Protein AF-A0A538BTF1-F1 (afdb_monomer_lite)

Foldseek 3Di:
DVVVVVVVVVVVVVVVPDPDDDPDDDDPDDDDPDDEQQCPAPQRQNAWAAWDAQPVVQKIKTFHLCQVVPVVRDPQFGIWIAHPRHHTDDTDHPVVPDSGDRYDDADNVVRDD

Sequence (113 aa):
MKKFLRCALFLSVVCSLLPGAQPAAAATKASVVRVTLTSSWPTHSPDPMGLTYDAKARKLLVSDSEVDEIPSLWKGKNLFVAKRGGRLLSTRTFKKFTREPEDLAWDGKHQVL

Radius of gyration: 22.68 Å; chains: 1; bounding box: 68×37×39 Å

pLDDT: mean 88.67, std 13.88, range [52.09, 98.62]

Secondary structure (DSSP, 8-state):
-HHHHHHHHHHHHHHHTS---PPPPPPS---------GGGSSS--SSEEEEEEETTTTEEEEEESSTTS-TTT-SS--EEEEETTS-EEEEE--TTT-S-------BTTTTB-

Structure (mmCIF, N/CA/C/O backbone):
data_AF-A0A538BTF1-F1
#
_entry.id   AF-A0A538BTF1-F1
#
loop_
_atom_site.group_PDB
_atom_site.id
_atom_site.type_symbol
_atom_site.label_atom_id
_atom_site.label_alt_id
_atom_site.label_comp_id
_atom_site.label_asym_id
_atom_site.label_entity_id
_atom_site.label_seq_id
_atom_site.pdbx_PDB_ins_code
_atom_site.Cartn_x
_atom_site.Cartn_y
_atom_site.Cartn_z
_atom_site.occup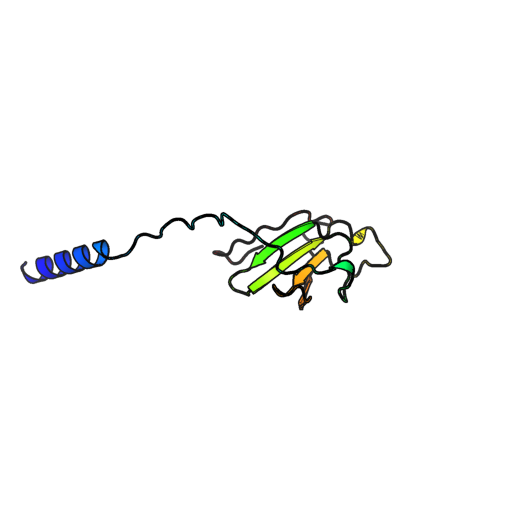ancy
_atom_site.B_iso_or_equiv
_atom_site.auth_seq_id
_atom_site.auth_comp_id
_atom_site.auth_asym_id
_atom_site.auth_atom_id
_atom_site.pdbx_PDB_model_num
ATOM 1 N N . MET A 1 1 ? -51.351 25.898 18.461 1.00 59.38 1 MET A N 1
ATOM 2 C CA . MET A 1 1 ? -50.320 26.144 19.502 1.00 59.38 1 MET A CA 1
ATOM 3 C C . MET A 1 1 ? -49.905 24.878 20.267 1.00 59.38 1 MET A C 1
ATOM 5 O O . MET A 1 1 ? -48.734 24.536 20.222 1.00 59.38 1 MET A O 1
ATOM 9 N N . LYS A 1 2 ? -50.821 24.109 20.886 1.00 54.16 2 LYS A N 1
ATOM 10 C CA . LYS A 1 2 ? -50.474 22.905 21.688 1.00 54.16 2 LYS A CA 1
ATOM 11 C C . LYS A 1 2 ? -49.732 21.778 20.931 1.00 54.16 2 LYS A C 1
ATOM 13 O O . LYS A 1 2 ? -48.896 21.107 21.524 1.00 54.16 2 LYS A O 1
ATOM 18 N N . LYS A 1 3 ? -50.002 21.571 19.633 1.00 52.09 3 LYS A N 1
ATOM 19 C CA . LYS A 1 3 ? -49.315 20.555 18.799 1.00 52.09 3 LYS A CA 1
ATOM 20 C C . LYS A 1 3 ? -47.876 20.954 18.427 1.00 52.09 3 LYS A C 1
ATOM 22 O O . LYS A 1 3 ? -46.992 20.108 18.452 1.00 52.09 3 LYS A O 1
ATOM 27 N N . PHE A 1 4 ? -47.639 22.242 18.170 1.00 56.81 4 PHE A N 1
ATOM 28 C CA . PHE A 1 4 ? -46.302 22.789 17.903 1.00 56.81 4 PHE A CA 1
ATOM 29 C C . PHE A 1 4 ? -45.403 22.722 19.141 1.00 56.81 4 PHE A C 1
ATOM 31 O O . PHE A 1 4 ? -44.254 22.311 19.037 1.00 56.81 4 PHE A O 1
ATOM 38 N N . LEU A 1 5 ? -45.954 23.027 20.320 1.00 59.56 5 LEU A N 1
ATOM 39 C CA . LEU A 1 5 ? -45.218 22.953 21.582 1.00 59.56 5 LEU A CA 1
ATOM 40 C C . LEU A 1 5 ? -44.805 21.512 21.934 1.00 59.56 5 LEU A C 1
ATOM 42 O O . LEU A 1 5 ? -43.699 21.290 22.411 1.00 59.56 5 LEU A O 1
ATOM 46 N N . ARG A 1 6 ? -45.661 20.522 21.637 1.00 60.19 6 ARG A N 1
ATOM 47 C CA . ARG A 1 6 ? -45.346 19.094 21.818 1.00 60.19 6 ARG A CA 1
ATOM 48 C C . ARG A 1 6 ? -44.264 18.599 20.859 1.00 60.19 6 ARG A C 1
ATOM 50 O O . ARG A 1 6 ? -43.401 17.849 21.292 1.00 60.19 6 ARG A O 1
ATOM 57 N N . CYS A 1 7 ? -44.290 19.030 19.598 1.00 59.06 7 CYS A N 1
ATOM 58 C CA . CYS A 1 7 ? -43.267 18.667 18.612 1.00 59.06 7 CYS A CA 1
ATOM 59 C C . CYS A 1 7 ? -41.903 19.281 18.960 1.00 59.06 7 CYS A C 1
ATOM 61 O O . CYS A 1 7 ? -40.886 18.597 18.904 1.00 59.06 7 CYS A O 1
ATOM 63 N N . ALA A 1 8 ? -41.893 20.547 19.388 1.00 62.97 8 ALA A N 1
ATOM 64 C CA . ALA A 1 8 ? -40.680 21.239 19.817 1.00 62.97 8 ALA A CA 1
ATOM 65 C C . ALA A 1 8 ? -40.051 20.594 21.066 1.00 62.97 8 ALA A C 1
ATOM 67 O O . ALA A 1 8 ? -38.842 20.378 21.083 1.00 62.97 8 ALA A O 1
ATOM 68 N N . LEU A 1 9 ? -40.862 20.215 22.066 1.00 60.72 9 LEU A N 1
ATOM 69 C CA . LEU A 1 9 ? -40.373 19.490 23.248 1.00 60.72 9 LEU A CA 1
ATOM 70 C C . LEU A 1 9 ? -39.850 18.087 22.903 1.00 60.72 9 LEU A C 1
ATOM 72 O O . LEU A 1 9 ? -38.845 17.652 23.454 1.00 60.72 9 LEU A O 1
ATOM 76 N N . PHE A 1 10 ? -40.518 17.366 21.997 1.00 59.84 10 PHE A N 1
ATOM 77 C CA . PHE A 1 10 ? -40.054 16.044 21.567 1.00 59.84 10 PHE A CA 1
ATOM 78 C C . PHE A 1 10 ? -38.711 16.131 20.835 1.00 59.84 10 PHE A C 1
ATOM 80 O O . PHE A 1 10 ? -37.818 15.327 21.087 1.00 59.84 10 PHE A O 1
ATOM 87 N N . LEU A 1 11 ? -38.543 17.134 19.970 1.00 60.12 11 LEU A N 1
ATOM 88 C CA . LEU A 1 11 ? -37.309 17.338 19.216 1.00 60.12 11 LEU A CA 1
ATOM 89 C C . LEU A 1 11 ? -36.142 17.751 20.126 1.00 60.12 11 LEU A C 1
ATOM 91 O O . LEU A 1 11 ? -35.027 17.268 19.943 1.00 60.12 11 LEU A O 1
ATOM 95 N N . SER A 1 12 ? -36.394 18.583 21.145 1.00 59.97 12 SER A N 1
ATOM 96 C CA . SER A 1 12 ? -35.358 18.984 22.103 1.00 59.97 12 SER A CA 1
ATOM 97 C C . SER A 1 12 ? -34.898 17.821 22.983 1.00 59.97 12 SER A C 1
ATOM 99 O O . SER A 1 12 ? -33.699 17.665 23.191 1.00 59.97 12 SER A O 1
ATOM 101 N N . VAL A 1 13 ? -35.827 16.977 23.454 1.00 63.53 13 VAL A N 1
ATOM 102 C CA . VAL A 1 13 ? -35.500 15.796 24.275 1.00 63.53 13 VAL A CA 1
ATOM 103 C C . VAL A 1 13 ? -34.702 14.768 23.467 1.00 63.53 13 VAL A C 1
ATOM 105 O O . VAL A 1 13 ? -33.714 14.228 23.962 1.00 63.53 13 VAL A O 1
ATOM 108 N N . VAL A 1 14 ? -35.063 14.543 22.200 1.00 62.03 14 VAL A N 1
ATOM 109 C CA . VAL A 1 14 ? -34.338 13.620 21.312 1.00 62.03 14 VAL A CA 1
ATOM 110 C C . VAL A 1 14 ? -32.933 14.139 20.985 1.00 62.03 14 VAL A C 1
ATOM 112 O O . VAL A 1 14 ? -31.981 13.366 21.053 1.00 62.03 14 VAL A O 1
ATOM 115 N N . CYS A 1 15 ? -32.763 15.439 20.716 1.00 60.53 15 CYS A N 1
ATOM 116 C CA . CYS A 1 15 ? -31.436 16.029 20.495 1.00 60.53 15 CYS A CA 1
ATOM 117 C C . CYS A 1 15 ? -30.536 15.978 21.741 1.00 60.53 15 CYS A C 1
ATOM 119 O O . CYS A 1 15 ? -29.328 15.812 21.599 1.00 60.53 15 CYS A O 1
ATOM 121 N N . SER A 1 16 ? -31.094 16.082 22.954 1.00 64.94 16 SER A N 1
ATOM 122 C CA . SER A 1 16 ? -30.317 15.998 24.204 1.00 64.94 16 SER A CA 1
ATOM 123 C C . SER A 1 16 ? -29.870 14.583 24.588 1.00 64.94 16 SER A C 1
ATOM 125 O O . SER A 1 16 ? -29.030 14.430 25.471 1.00 64.94 16 SER A O 1
ATOM 127 N N . LEU A 1 17 ? -30.417 13.549 23.941 1.00 65.12 17 LEU A N 1
ATOM 128 C CA . LEU A 1 17 ? -30.094 12.142 24.207 1.00 65.12 17 LEU A CA 1
ATOM 129 C C . LEU A 1 17 ? -29.069 11.561 23.226 1.00 65.12 17 LEU A C 1
ATOM 131 O O . LEU A 1 17 ? -28.709 10.391 23.349 1.00 65.12 17 LEU A O 1
ATOM 135 N N . LEU A 1 18 ? -28.595 12.346 22.256 1.00 66.81 18 LEU A N 1
ATOM 136 C CA . LEU A 1 18 ? -27.547 11.904 21.344 1.00 66.81 18 LEU A CA 1
ATOM 137 C C . LEU A 1 18 ? -26.200 11.952 22.081 1.00 66.81 18 LEU A C 1
ATOM 139 O O . LEU A 1 18 ? -25.750 13.046 22.429 1.00 66.81 18 LEU A O 1
ATOM 143 N N . PRO A 1 19 ? -25.534 10.808 22.335 1.00 69.38 19 PRO A N 1
ATOM 144 C CA . PRO A 1 19 ? -24.191 10.832 22.888 1.00 69.38 19 PRO A CA 1
ATOM 145 C C . PRO A 1 19 ? -23.288 11.602 21.923 1.00 69.38 19 PRO A C 1
ATOM 147 O O . PRO A 1 19 ? -23.135 11.228 20.758 1.00 69.38 19 PRO A O 1
ATOM 150 N N . GLY A 1 20 ? -22.715 12.707 22.404 1.00 70.94 20 GLY A N 1
ATOM 151 C CA . GLY A 1 20 ? -21.699 13.443 21.665 1.00 70.94 20 GLY A CA 1
ATOM 152 C C . GLY A 1 20 ? -20.541 12.506 21.328 1.00 70.94 20 GLY A C 1
ATOM 153 O O . GLY A 1 20 ? -20.166 11.662 22.145 1.00 70.94 20 GLY A O 1
ATOM 154 N N . ALA A 1 21 ? -19.991 12.630 20.120 1.00 66.88 21 ALA A N 1
ATOM 155 C CA . ALA A 1 21 ? -18.830 11.850 19.721 1.00 66.88 21 ALA A CA 1
ATOM 156 C C . ALA A 1 21 ? -17.684 12.122 20.707 1.00 66.88 21 ALA A C 1
ATOM 158 O O . ALA A 1 21 ? -17.143 13.226 20.756 1.00 66.88 21 ALA A O 1
ATOM 159 N N . GLN A 1 22 ? -17.343 11.127 21.524 1.00 70.44 22 GLN A N 1
ATOM 160 C CA . GLN A 1 22 ? -16.193 11.222 22.412 1.00 70.44 22 GLN A CA 1
ATOM 161 C C . GLN A 1 22 ? -14.913 11.121 21.573 1.00 70.44 22 GLN A C 1
ATOM 163 O O . GLN A 1 22 ? -14.862 10.303 20.646 1.00 70.44 22 GLN A O 1
ATOM 168 N N . PRO A 1 23 ? -13.876 11.927 21.867 1.00 73.94 23 PRO A N 1
ATOM 169 C CA . PRO A 1 23 ? -12.584 11.760 21.220 1.00 73.94 23 PRO A CA 1
ATOM 170 C C . PRO A 1 23 ? -12.072 10.343 21.486 1.00 73.94 23 PRO A C 1
ATOM 172 O O . PRO A 1 23 ? -12.167 9.834 22.605 1.00 73.94 23 PRO A O 1
ATOM 175 N N . ALA A 1 24 ? -11.549 9.692 20.448 1.00 76.56 24 ALA A N 1
ATOM 176 C CA . ALA A 1 24 ? -10.958 8.373 20.600 1.00 76.56 24 ALA A CA 1
ATOM 177 C C . ALA A 1 24 ? -9.778 8.468 21.577 1.00 76.56 24 ALA A C 1
ATOM 179 O O . ALA A 1 24 ? -8.839 9.233 21.352 1.00 76.56 24 ALA A O 1
ATOM 180 N N . ALA A 1 25 ? -9.829 7.704 22.668 1.00 80.81 25 ALA A N 1
ATOM 181 C CA . ALA A 1 25 ? -8.699 7.598 23.576 1.00 80.81 25 ALA A CA 1
ATOM 182 C C . ALA A 1 25 ? -7.516 6.952 22.839 1.00 80.81 25 ALA A C 1
ATOM 184 O O . ALA A 1 25 ? -7.680 5.942 22.149 1.00 80.81 25 ALA A O 1
ATOM 185 N N . ALA A 1 26 ? -6.323 7.530 22.984 1.00 79.38 26 ALA A N 1
ATOM 186 C CA . ALA A 1 26 ? -5.111 6.942 22.429 1.00 79.38 26 ALA A CA 1
ATOM 187 C C . ALA A 1 26 ? -4.832 5.578 23.081 1.00 79.38 26 ALA A C 1
ATOM 189 O O . ALA A 1 26 ? -5.032 5.393 24.285 1.00 79.38 26 ALA A O 1
ATOM 190 N N . ALA A 1 27 ? -4.349 4.616 22.293 1.00 82.75 27 ALA A N 1
ATOM 191 C CA . ALA A 1 27 ? -3.911 3.335 22.831 1.00 82.75 27 ALA A CA 1
ATOM 192 C C . ALA A 1 27 ? -2.690 3.550 23.741 1.00 82.75 27 ALA A C 1
ATOM 194 O O . ALA A 1 27 ? -1.678 4.092 23.311 1.00 82.75 27 ALA A O 1
ATOM 195 N N . THR A 1 28 ? -2.773 3.113 24.999 1.00 89.50 28 THR A N 1
ATOM 196 C CA . THR A 1 28 ? -1.695 3.283 25.994 1.00 89.50 28 THR A CA 1
ATOM 197 C C . THR A 1 28 ? -0.682 2.140 25.995 1.00 89.50 28 THR A C 1
ATOM 199 O O . THR A 1 28 ? 0.343 2.214 26.669 1.00 89.50 28 THR A O 1
ATOM 202 N N . LYS A 1 29 ? -0.965 1.063 25.256 1.00 90.06 29 LYS A N 1
ATOM 203 C CA . LYS A 1 29 ? -0.095 -0.103 25.096 1.00 90.06 29 LYS A CA 1
ATOM 204 C C . LYS A 1 29 ? -0.180 -0.601 23.659 1.00 90.06 29 LYS A C 1
ATOM 206 O O . LYS A 1 29 ? -1.270 -0.665 23.091 1.00 90.06 29 LYS A O 1
ATOM 211 N N . ALA A 1 30 ? 0.958 -1.001 23.108 1.00 87.25 30 ALA A N 1
ATOM 212 C CA . ALA A 1 30 ? 1.054 -1.650 21.810 1.00 87.25 30 ALA A CA 1
ATOM 213 C C . ALA A 1 30 ? 1.938 -2.895 21.926 1.00 87.25 30 ALA A C 1
ATOM 215 O O . ALA A 1 30 ? 2.883 -2.929 22.714 1.00 87.25 30 ALA A O 1
ATOM 216 N N . SER A 1 31 ? 1.626 -3.918 21.137 1.00 93.75 31 SER A N 1
ATOM 217 C CA . SER A 1 31 ? 2.488 -5.078 20.932 1.00 93.75 31 SER A CA 1
ATOM 218 C C . SER A 1 31 ? 2.615 -5.350 19.439 1.00 93.75 31 SER A C 1
ATOM 220 O O . SER A 1 31 ? 1.705 -5.066 18.654 1.00 93.75 31 SER A O 1
ATOM 222 N N . VAL A 1 32 ? 3.758 -5.897 19.028 1.00 93.12 32 VAL A N 1
ATOM 223 C CA . VAL A 1 32 ? 3.955 -6.318 17.642 1.00 93.12 32 VAL A CA 1
ATOM 224 C C . VAL A 1 32 ? 3.112 -7.566 17.400 1.00 93.12 32 VAL A C 1
ATOM 226 O O . VAL A 1 32 ? 3.377 -8.627 17.955 1.00 93.12 32 VAL A O 1
ATOM 229 N N . VAL A 1 33 ? 2.083 -7.439 16.562 1.00 91.62 33 VAL A N 1
ATOM 230 C CA . VAL A 1 33 ? 1.194 -8.560 16.200 1.00 91.62 33 VAL A CA 1
ATOM 231 C C . VAL A 1 33 ? 1.605 -9.251 14.902 1.00 91.62 33 VAL A C 1
ATOM 233 O O . VAL A 1 33 ? 1.098 -10.326 14.577 1.00 91.62 33 VAL A O 1
ATOM 236 N N . ARG A 1 34 ? 2.466 -8.604 14.108 1.00 92.44 34 ARG A N 1
ATOM 237 C CA . ARG A 1 34 ? 2.917 -9.103 12.810 1.00 92.44 34 ARG A CA 1
ATOM 238 C C . ARG A 1 34 ? 4.153 -8.355 12.337 1.00 92.44 34 ARG A C 1
ATOM 240 O O . ARG A 1 34 ? 4.199 -7.135 12.428 1.00 92.44 34 ARG A O 1
ATOM 247 N N . VAL A 1 35 ? 5.071 -9.099 11.736 1.00 95.81 35 VAL A N 1
ATOM 248 C CA . VAL A 1 35 ? 6.157 -8.575 10.903 1.00 95.81 35 VAL A CA 1
ATOM 249 C C . VAL A 1 35 ? 5.978 -9.162 9.506 1.00 95.81 35 VAL A C 1
ATOM 251 O O . VAL A 1 35 ? 5.532 -10.300 9.354 1.00 95.81 35 VAL A O 1
ATOM 254 N N . THR A 1 36 ? 6.224 -8.375 8.466 1.00 96.75 36 THR A N 1
ATOM 255 C CA . THR A 1 36 ? 6.137 -8.816 7.070 1.00 96.75 36 THR A CA 1
ATOM 256 C C . THR A 1 36 ? 7.324 -8.253 6.316 1.00 96.75 36 THR A C 1
ATOM 258 O O . THR A 1 36 ? 7.536 -7.048 6.338 1.00 96.75 36 THR A O 1
ATOM 261 N N . LEU A 1 37 ? 8.066 -9.121 5.631 1.00 98.00 37 LEU A N 1
ATOM 262 C CA . LEU A 1 37 ? 9.150 -8.715 4.744 1.00 98.00 37 LEU A CA 1
ATOM 263 C C . LEU A 1 37 ? 8.554 -8.277 3.401 1.00 98.00 37 LEU A C 1
ATOM 265 O O . LEU A 1 37 ? 8.201 -9.111 2.567 1.00 98.00 37 LEU A O 1
ATOM 269 N N . THR A 1 38 ? 8.404 -6.969 3.202 1.00 98.19 38 THR A N 1
ATOM 270 C CA . THR A 1 38 ? 7.897 -6.370 1.949 1.00 98.19 38 THR A CA 1
ATOM 271 C C . THR A 1 38 ? 8.826 -6.644 0.765 1.00 98.19 38 THR A C 1
ATOM 273 O O . THR A 1 38 ? 8.370 -6.830 -0.365 1.00 98.19 38 THR A O 1
ATOM 276 N N . SER A 1 39 ? 10.119 -6.812 1.044 1.00 97.69 39 SER A N 1
ATOM 277 C CA . SER A 1 39 ? 11.129 -7.267 0.091 1.00 97.69 39 SER A CA 1
ATOM 278 C C . SER A 1 39 ? 10.871 -8.681 -0.435 1.00 97.69 39 SER A C 1
ATOM 280 O O . SER A 1 39 ? 11.447 -9.060 -1.443 1.00 97.69 39 SER A O 1
ATOM 282 N N . SER A 1 40 ? 9.998 -9.476 0.195 1.00 97.75 40 SER A N 1
ATOM 283 C CA . SER A 1 40 ? 9.628 -10.828 -0.260 1.00 97.75 40 SER A CA 1
ATOM 284 C C . SER A 1 40 ? 8.317 -10.873 -1.056 1.00 97.75 40 SER A C 1
ATOM 286 O O . SER A 1 40 ? 7.844 -11.951 -1.419 1.00 97.75 40 SER A O 1
ATOM 288 N N . TRP A 1 41 ? 7.678 -9.730 -1.311 1.00 98.44 41 TRP A N 1
ATOM 289 C CA . TRP A 1 41 ? 6.485 -9.686 -2.154 1.00 98.44 41 TRP A CA 1
ATOM 290 C C . TRP A 1 41 ? 6.797 -9.997 -3.630 1.00 98.44 41 TRP A C 1
ATOM 292 O O . TRP A 1 41 ? 7.903 -9.721 -4.081 1.00 98.44 41 TRP A O 1
ATOM 302 N N . PRO A 1 42 ? 5.820 -10.495 -4.424 1.00 97.69 42 PRO A N 1
ATOM 303 C CA . PRO A 1 42 ? 6.022 -10.754 -5.858 1.00 97.69 42 PRO A CA 1
ATOM 304 C C . PRO A 1 42 ? 6.469 -9.526 -6.662 1.00 97.69 42 PRO A C 1
ATOM 306 O O . PRO A 1 42 ? 7.178 -9.646 -7.656 1.00 97.69 42 PRO A O 1
ATOM 309 N N . THR A 1 43 ? 6.028 -8.338 -6.251 1.00 97.88 43 THR A N 1
ATOM 310 C CA . THR A 1 43 ? 6.668 -7.079 -6.631 1.00 97.88 43 THR A CA 1
ATOM 311 C C . THR A 1 43 ? 7.334 -6.548 -5.381 1.00 97.88 43 THR A C 1
ATOM 313 O O . THR A 1 43 ? 6.642 -6.187 -4.428 1.00 97.88 43 THR A O 1
ATOM 316 N N . HIS A 1 44 ? 8.659 -6.581 -5.382 1.00 98.00 44 HIS A N 1
ATOM 317 C CA . HIS A 1 44 ? 9.472 -6.263 -4.221 1.00 98.00 44 HIS A CA 1
ATOM 318 C C . HIS A 1 44 ? 9.326 -4.784 -3.852 1.00 98.00 44 HIS A C 1
ATOM 320 O O . HIS A 1 44 ? 9.380 -3.922 -4.726 1.00 98.00 44 HIS A O 1
ATOM 326 N N . SER A 1 45 ? 9.150 -4.522 -2.560 1.00 98.06 45 SER A N 1
ATOM 327 C CA . SER A 1 45 ? 9.389 -3.217 -1.939 1.00 98.06 45 SER A CA 1
ATOM 328 C C . SER A 1 45 ? 10.560 -3.409 -0.972 1.00 98.06 45 SER A C 1
ATOM 330 O O . SER A 1 45 ? 10.343 -3.907 0.141 1.00 98.06 45 SER A O 1
ATOM 332 N N . PRO A 1 46 ? 11.805 -3.223 -1.447 1.00 97.50 46 PRO A N 1
ATOM 333 C CA . PRO A 1 46 ? 13.008 -3.471 -0.663 1.00 97.50 46 PRO A CA 1
ATOM 334 C C . PRO A 1 46 ? 13.209 -2.454 0.465 1.00 97.50 46 PRO A C 1
ATOM 336 O O . PRO A 1 46 ? 13.805 -2.842 1.468 1.00 97.50 46 PRO A O 1
ATOM 339 N N . ASP A 1 47 ? 12.683 -1.232 0.326 1.00 96.62 47 ASP A N 1
ATOM 340 C CA . ASP A 1 47 ? 12.840 -0.144 1.296 1.00 96.62 47 ASP A CA 1
ATOM 341 C C . ASP A 1 47 ? 11.513 0.622 1.517 1.00 96.62 47 ASP A C 1
ATOM 343 O O . ASP A 1 47 ? 11.293 1.717 0.992 1.00 96.62 47 ASP A O 1
ATOM 347 N N . PRO A 1 48 ? 10.541 0.021 2.232 1.00 96.81 48 PRO A N 1
ATOM 348 C CA . PRO A 1 48 ? 9.255 0.665 2.473 1.00 96.81 48 PRO A CA 1
ATOM 349 C C . PRO A 1 48 ? 9.415 1.891 3.388 1.00 96.81 48 PRO A C 1
ATOM 351 O O . PRO A 1 48 ? 9.859 1.754 4.527 1.00 96.81 48 PRO A O 1
ATOM 354 N N . MET A 1 49 ? 8.962 3.062 2.935 1.00 96.50 49 MET A N 1
ATOM 355 C CA . MET A 1 49 ? 9.100 4.329 3.671 1.00 96.50 49 MET A CA 1
ATOM 356 C C . MET A 1 49 ? 7.779 4.831 4.260 1.00 96.50 49 MET A C 1
ATOM 358 O O . MET A 1 49 ? 7.661 5.004 5.473 1.00 96.50 49 MET A O 1
ATOM 362 N N . GLY A 1 50 ? 6.752 4.998 3.425 1.00 97.19 50 GLY A N 1
ATOM 363 C CA . GLY A 1 50 ? 5.450 5.506 3.856 1.00 97.19 50 GLY A CA 1
ATOM 364 C C . GLY A 1 50 ? 4.471 4.382 4.163 1.00 97.19 50 GLY A C 1
ATOM 365 O O . GLY A 1 50 ? 4.443 3.357 3.477 1.00 97.19 50 GLY A O 1
ATOM 366 N N . LEU A 1 51 ? 3.611 4.577 5.165 1.00 97.25 51 LEU A N 1
ATOM 367 C CA . LEU A 1 51 ? 2.559 3.624 5.521 1.00 97.25 51 LEU A CA 1
ATOM 368 C C . LEU A 1 51 ? 1.299 4.346 5.990 1.00 97.25 51 LEU A C 1
ATOM 370 O O . LEU A 1 51 ? 1.304 5.052 6.992 1.00 97.25 51 LEU A O 1
ATOM 374 N N . THR A 1 52 ? 0.171 4.048 5.349 1.00 97.81 52 THR A N 1
ATOM 375 C CA . THR A 1 52 ? -1.142 4.479 5.839 1.00 97.81 52 THR A CA 1
ATOM 376 C C . THR A 1 52 ? -2.187 3.372 5.760 1.00 97.81 52 THR A C 1
ATOM 378 O O . THR A 1 52 ? -1.962 2.296 5.192 1.00 97.81 52 THR A O 1
ATOM 381 N N . TYR A 1 53 ? -3.343 3.611 6.378 1.00 96.88 53 TYR A N 1
ATOM 382 C CA . TYR A 1 53 ? -4.415 2.631 6.504 1.00 96.88 53 TYR A CA 1
ATOM 383 C C . TYR A 1 53 ? -5.746 3.173 5.986 1.00 96.88 53 TYR A C 1
ATOM 385 O O . TYR A 1 53 ? -6.357 4.061 6.579 1.00 96.88 53 TYR A O 1
ATOM 393 N N . ASP A 1 54 ? -6.256 2.544 4.927 1.00 97.00 54 ASP A N 1
ATOM 394 C CA . ASP A 1 54 ? -7.640 2.723 4.505 1.00 97.00 54 ASP A CA 1
ATOM 395 C C . ASP A 1 54 ? -8.542 1.802 5.334 1.00 97.00 54 ASP A C 1
ATOM 397 O O . ASP A 1 54 ? -8.663 0.596 5.076 1.00 97.00 54 ASP A O 1
ATOM 401 N N . ALA A 1 55 ? -9.202 2.385 6.336 1.00 95.62 55 ALA A N 1
ATOM 402 C CA . ALA A 1 55 ? -10.105 1.670 7.231 1.00 95.62 55 ALA A CA 1
ATOM 403 C C . ALA A 1 55 ? -11.357 1.119 6.533 1.00 95.62 55 ALA A C 1
ATOM 405 O O . ALA A 1 55 ? -11.856 0.062 6.934 1.00 95.62 55 ALA A O 1
ATOM 406 N N . LYS A 1 56 ? -11.849 1.787 5.480 1.00 95.06 56 LYS A N 1
ATOM 407 C CA . LYS A 1 56 ? -13.057 1.367 4.757 1.00 95.06 56 LYS A CA 1
ATOM 408 C C . LYS A 1 56 ? -12.768 0.124 3.925 1.00 95.06 56 LYS A C 1
ATOM 410 O O . LYS A 1 56 ? -13.526 -0.844 3.987 1.00 95.06 56 LYS A O 1
ATOM 415 N N . ALA A 1 57 ? -11.650 0.112 3.198 1.00 95.62 57 ALA A N 1
ATOM 416 C CA . ALA A 1 57 ? -11.240 -1.054 2.417 1.00 95.62 57 ALA A CA 1
ATOM 417 C C . ALA A 1 57 ? -10.455 -2.100 3.225 1.00 95.62 57 ALA A C 1
ATOM 419 O O . ALA A 1 57 ? -10.234 -3.208 2.728 1.00 95.62 57 ALA A O 1
ATOM 420 N N . ARG A 1 58 ? -10.044 -1.769 4.458 1.00 96.44 58 ARG A N 1
ATOM 421 C CA . ARG A 1 58 ? -9.208 -2.593 5.349 1.00 96.44 58 ARG A CA 1
ATOM 422 C C . ARG A 1 58 ? -7.861 -2.959 4.718 1.00 96.44 58 ARG A C 1
ATOM 424 O O . ARG A 1 58 ? -7.432 -4.120 4.760 1.00 96.44 58 ARG A O 1
ATOM 431 N N . LYS A 1 59 ? -7.202 -1.969 4.115 1.00 97.88 59 LYS A N 1
ATOM 432 C CA . LYS A 1 59 ? -5.950 -2.128 3.360 1.00 97.88 59 LYS A CA 1
ATOM 433 C C . LYS A 1 59 ? -4.850 -1.242 3.926 1.00 97.88 59 LYS A C 1
ATOM 435 O O . LYS A 1 59 ? -5.112 -0.120 4.340 1.00 97.88 59 LYS A O 1
ATOM 440 N N . LEU A 1 60 ? -3.630 -1.764 3.903 1.00 98.00 60 LEU A N 1
ATOM 441 C CA . LEU A 1 60 ? -2.413 -0.988 4.101 1.00 98.00 60 LEU A CA 1
ATOM 442 C C . LEU A 1 60 ? -1.963 -0.452 2.742 1.00 98.00 60 LEU A C 1
ATOM 444 O O . LEU A 1 60 ? -1.996 -1.191 1.753 1.00 98.00 60 LEU A O 1
ATOM 448 N N . LEU A 1 61 ? -1.568 0.812 2.708 1.00 98.38 61 LEU A N 1
ATOM 449 C CA . LEU A 1 61 ? -0.970 1.476 1.556 1.00 98.38 61 LEU A CA 1
ATOM 450 C C . LEU A 1 61 ? 0.469 1.804 1.940 1.00 98.38 61 LEU A C 1
ATOM 452 O O . LEU A 1 61 ? 0.678 2.410 2.986 1.00 98.38 61 LEU A O 1
ATOM 456 N N . VAL A 1 62 ? 1.425 1.348 1.138 1.00 98.50 62 VAL A N 1
ATOM 457 C CA . VAL A 1 62 ? 2.860 1.425 1.434 1.00 98.50 62 VAL A CA 1
ATOM 458 C C . VAL A 1 62 ? 3.576 2.079 0.262 1.00 98.50 62 VAL A C 1
ATOM 460 O O . VAL A 1 62 ? 3.322 1.685 -0.880 1.00 98.50 62 VAL A O 1
ATOM 463 N N . SER A 1 63 ? 4.442 3.051 0.518 1.00 98.31 63 SER A N 1
ATOM 464 C CA . SER A 1 63 ? 5.322 3.640 -0.495 1.00 98.31 63 SER A CA 1
ATOM 465 C C . SER A 1 63 ? 6.764 3.183 -0.305 1.00 98.31 63 SER A C 1
ATOM 467 O O . SER A 1 63 ? 7.132 2.690 0.757 1.00 98.31 63 SER A O 1
ATOM 469 N N . ASP A 1 64 ? 7.554 3.311 -1.362 1.00 97.94 64 ASP A N 1
ATOM 470 C CA . ASP A 1 64 ? 8.970 2.948 -1.397 1.00 97.94 64 ASP A CA 1
ATOM 471 C C . ASP A 1 64 ? 9.646 3.917 -2.374 1.00 97.94 64 ASP A C 1
ATOM 473 O O . ASP A 1 64 ? 9.269 3.936 -3.554 1.00 97.94 64 ASP A O 1
ATOM 477 N N . SER A 1 65 ? 10.525 4.789 -1.874 1.00 97.19 65 SER A N 1
ATOM 478 C CA . SER A 1 65 ? 11.210 5.804 -2.687 1.00 97.19 65 SER A CA 1
ATOM 479 C C . SER A 1 65 ? 12.400 5.237 -3.448 1.00 97.19 65 SER A C 1
ATOM 481 O O . SER A 1 65 ? 12.683 5.724 -4.532 1.00 97.19 65 SER A O 1
ATOM 483 N N . GLU A 1 66 ? 13.025 4.175 -2.936 1.00 96.19 66 GLU A N 1
ATOM 484 C CA . GLU A 1 66 ? 14.313 3.672 -3.432 1.00 96.19 66 GLU A CA 1
ATOM 485 C C . GLU A 1 66 ? 14.163 2.534 -4.446 1.00 96.19 66 GLU A C 1
ATOM 487 O O . GLU A 1 66 ? 15.104 2.165 -5.149 1.00 96.19 66 GLU A O 1
ATOM 492 N N . VAL A 1 67 ? 12.980 1.922 -4.549 1.00 96.38 67 VAL A N 1
ATOM 493 C CA . VAL A 1 67 ? 12.774 0.766 -5.434 1.00 96.38 67 VAL A CA 1
ATOM 494 C C . VAL A 1 67 ? 13.063 1.071 -6.910 1.00 96.38 67 VAL A C 1
ATOM 496 O O . VAL A 1 67 ? 13.363 0.143 -7.668 1.00 96.38 67 VAL A O 1
ATOM 499 N N . ASP A 1 68 ? 12.966 2.330 -7.353 1.00 94.88 68 ASP A N 1
ATOM 500 C CA . ASP A 1 68 ? 13.320 2.708 -8.725 1.00 94.88 68 ASP A CA 1
ATOM 501 C C . ASP A 1 68 ? 14.815 2.986 -8.940 1.00 94.88 68 ASP A C 1
ATOM 503 O O . ASP A 1 68 ? 15.258 2.964 -10.092 1.00 94.88 68 ASP A O 1
ATOM 507 N N . GLU A 1 69 ? 15.602 3.092 -7.866 1.00 95.31 69 GLU A N 1
ATOM 508 C CA . GLU A 1 69 ? 17.070 3.137 -7.890 1.00 95.31 69 GLU A CA 1
ATOM 509 C C . GLU A 1 69 ? 17.719 1.751 -8.016 1.00 95.31 69 GLU A C 1
ATOM 511 O O . GLU A 1 69 ? 18.927 1.638 -8.226 1.00 95.31 69 GLU A O 1
ATOM 516 N N . ILE A 1 70 ? 16.924 0.676 -7.933 1.00 96.19 70 ILE A N 1
ATOM 517 C CA . ILE A 1 70 ? 17.392 -0.712 -8.022 1.00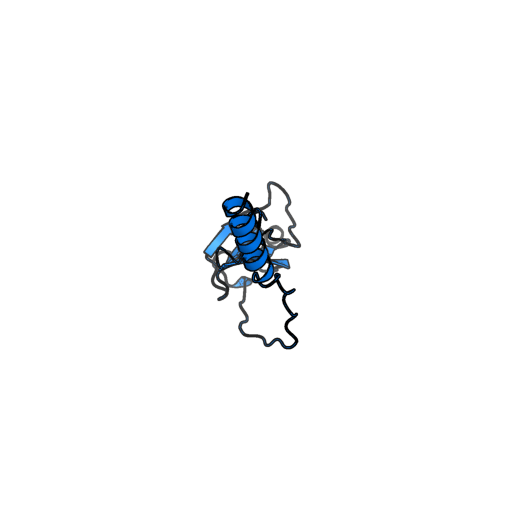 96.19 70 ILE A CA 1
ATOM 518 C C . ILE A 1 70 ? 16.863 -1.347 -9.323 1.00 96.19 70 ILE A C 1
ATOM 520 O O . ILE A 1 70 ? 15.800 -1.981 -9.321 1.00 96.19 70 ILE A O 1
ATOM 524 N N . PRO A 1 71 ? 17.589 -1.254 -10.461 1.00 95.94 71 PRO A N 1
ATOM 525 C CA . PRO A 1 71 ? 17.078 -1.670 -11.772 1.00 95.94 71 PRO A CA 1
ATOM 526 C C . PRO A 1 71 ? 16.627 -3.133 -11.858 1.00 95.94 71 PRO A C 1
ATOM 528 O O . PRO A 1 71 ? 15.718 -3.459 -12.619 1.00 95.94 71 PRO A O 1
ATOM 531 N N . SER A 1 72 ? 17.244 -4.027 -11.079 1.00 97.06 72 SER A N 1
ATOM 532 C CA . SER A 1 72 ? 16.881 -5.448 -11.036 1.00 9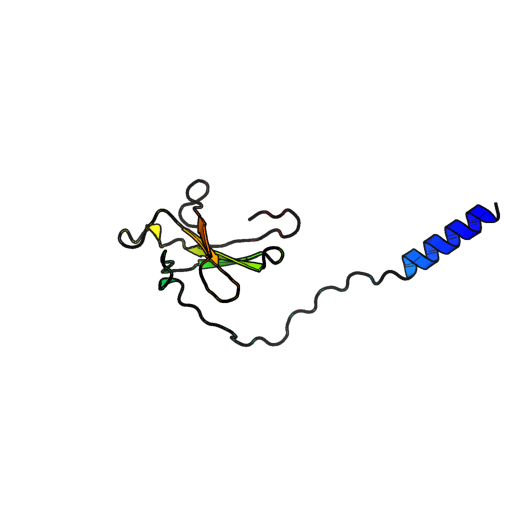7.06 72 SER A CA 1
ATOM 533 C C . SER A 1 72 ? 15.526 -5.707 -10.363 1.00 97.06 72 SER A C 1
ATOM 535 O O . SER A 1 72 ? 14.864 -6.698 -10.685 1.00 97.06 72 SER A O 1
ATOM 537 N N . LEU A 1 73 ? 15.088 -4.816 -9.467 1.00 95.62 73 LEU A N 1
ATOM 538 C CA . LEU A 1 73 ? 13.829 -4.920 -8.726 1.00 95.62 73 LEU A CA 1
ATOM 539 C C . LEU A 1 73 ? 12.732 -4.016 -9.293 1.00 95.62 73 LEU A C 1
ATOM 541 O O . LEU A 1 73 ? 11.550 -4.343 -9.160 1.00 95.62 73 LEU A O 1
ATOM 545 N N . TRP A 1 74 ? 13.093 -2.925 -9.969 1.00 95.81 74 TRP A N 1
ATOM 546 C CA . TRP A 1 74 ? 12.131 -1.960 -10.481 1.00 95.81 74 TRP A CA 1
ATOM 547 C C . TRP A 1 74 ? 11.177 -2.568 -11.520 1.00 95.81 74 TRP A C 1
ATOM 549 O O . TRP A 1 74 ? 11.566 -3.031 -12.594 1.00 95.81 74 TRP A O 1
ATOM 559 N N . LYS A 1 75 ? 9.875 -2.525 -11.216 1.00 96.38 75 LYS A N 1
ATOM 560 C CA . LYS A 1 75 ? 8.782 -2.953 -12.116 1.00 96.38 75 LYS A CA 1
ATOM 561 C C . LYS A 1 75 ? 7.830 -1.811 -12.475 1.00 96.38 75 LYS A C 1
ATOM 563 O O . LYS A 1 75 ? 6.674 -2.045 -12.836 1.00 96.38 75 LYS A O 1
ATOM 568 N N . GLY A 1 76 ? 8.281 -0.564 -12.343 1.00 96.50 76 GLY A N 1
ATOM 569 C CA . GLY A 1 76 ? 7.422 0.598 -12.565 1.00 96.50 76 GLY A CA 1
ATOM 570 C C . GLY A 1 76 ? 6.447 0.874 -11.415 1.00 96.50 76 GLY A C 1
ATOM 571 O O . GLY A 1 76 ? 5.393 1.460 -11.671 1.00 96.50 76 GLY A O 1
ATOM 572 N N . LYS A 1 77 ? 6.714 0.384 -10.194 1.00 97.75 77 LYS A N 1
ATOM 573 C CA . LYS A 1 77 ? 5.787 0.409 -9.047 1.00 97.75 77 LYS A CA 1
ATOM 574 C C . LYS A 1 77 ? 6.479 0.915 -7.783 1.00 97.75 77 LYS A C 1
ATOM 576 O O . LYS A 1 77 ? 7.422 0.285 -7.338 1.00 97.75 77 LYS A O 1
ATOM 581 N N . ASN A 1 78 ? 5.950 1.989 -7.204 1.00 97.50 78 ASN A N 1
ATOM 582 C CA . ASN A 1 78 ? 6.396 2.601 -5.942 1.00 97.50 78 ASN A CA 1
ATOM 583 C C . ASN A 1 78 ? 5.216 2.861 -4.973 1.00 97.50 78 ASN A C 1
ATOM 585 O O . ASN A 1 78 ? 5.327 3.630 -4.025 1.00 97.50 78 ASN A O 1
ATOM 589 N N . LEU A 1 79 ? 4.057 2.232 -5.227 1.00 98.12 79 LEU A N 1
ATOM 590 C CA . LEU A 1 79 ? 2.915 2.179 -4.308 1.00 98.12 79 LEU A CA 1
ATOM 591 C C . LEU A 1 79 ? 2.393 0.744 -4.232 1.00 98.12 79 LEU A C 1
ATOM 593 O O . LEU A 1 79 ? 2.020 0.143 -5.244 1.00 98.12 79 LEU A O 1
ATOM 597 N N . PHE A 1 80 ? 2.296 0.216 -3.023 1.00 98.50 80 PHE A N 1
ATOM 598 C CA . PHE A 1 80 ? 1.932 -1.162 -2.741 1.00 98.50 80 PHE A CA 1
ATOM 599 C C . PHE A 1 80 ? 0.697 -1.193 -1.849 1.00 98.50 80 PHE A C 1
ATOM 601 O O . PHE A 1 80 ? 0.569 -0.441 -0.890 1.00 98.50 80 PHE A O 1
ATOM 608 N N . VAL A 1 81 ? -0.245 -2.071 -2.175 1.00 98.56 81 VAL A N 1
ATOM 609 C CA . VAL A 1 81 ? -1.496 -2.225 -1.433 1.00 98.56 81 VAL A CA 1
ATOM 610 C C . VAL A 1 81 ? -1.518 -3.619 -0.842 1.00 98.56 81 VAL A C 1
ATOM 612 O O . VAL A 1 81 ? -1.520 -4.598 -1.587 1.00 98.56 81 VAL A O 1
ATOM 615 N N . ALA A 1 82 ? -1.581 -3.727 0.478 1.00 98.50 82 ALA A N 1
ATOM 616 C CA . ALA A 1 82 ? -1.539 -4.998 1.190 1.00 98.50 82 ALA A CA 1
ATOM 617 C C . ALA A 1 82 ? -2.757 -5.186 2.102 1.00 98.50 82 ALA A C 1
ATOM 619 O O . ALA A 1 82 ? -3.437 -4.243 2.508 1.00 98.50 82 ALA A O 1
ATOM 620 N N . LYS A 1 83 ? -3.050 -6.439 2.459 1.00 97.69 83 LYS A N 1
ATOM 621 C CA . LYS A 1 83 ? -3.942 -6.728 3.591 1.00 97.69 83 LYS A CA 1
ATOM 622 C C . LYS A 1 83 ? -3.265 -6.271 4.883 1.00 97.69 83 LYS A C 1
ATOM 624 O O . LYS A 1 83 ? -2.048 -6.349 4.988 1.00 97.69 83 LYS A O 1
ATOM 629 N N . ARG A 1 84 ? -4.045 -5.995 5.934 1.00 95.25 84 ARG A N 1
ATOM 630 C CA . ARG A 1 84 ? -3.519 -5.836 7.311 1.00 95.25 84 ARG A CA 1
ATOM 631 C C . ARG A 1 84 ? -2.671 -7.031 7.778 1.00 95.25 84 ARG A C 1
ATOM 633 O O . ARG A 1 84 ? -1.825 -6.911 8.651 1.00 95.25 84 ARG A O 1
ATOM 640 N N . GLY A 1 85 ? -2.893 -8.194 7.166 1.00 95.38 85 GLY A N 1
ATOM 641 C CA . GLY A 1 85 ? -2.068 -9.377 7.357 1.00 95.38 85 GLY A CA 1
ATOM 642 C C . GLY A 1 85 ? -0.734 -9.398 6.593 1.00 95.38 85 GLY A C 1
ATOM 643 O O . GLY A 1 85 ? -0.109 -10.451 6.556 1.00 95.38 85 GLY A O 1
ATOM 644 N N . GLY A 1 86 ? -0.324 -8.314 5.936 1.00 96.75 86 GLY A N 1
ATOM 645 C CA . GLY A 1 86 ? 0.957 -8.207 5.230 1.00 96.75 86 GLY A CA 1
ATOM 646 C C . GLY A 1 86 ? 0.993 -8.807 3.822 1.00 96.75 86 GLY A C 1
ATOM 647 O O . GLY A 1 86 ? 1.954 -8.613 3.091 1.00 96.75 86 GLY A O 1
ATOM 648 N N . ARG A 1 87 ? -0.049 -9.518 3.375 1.00 97.88 87 ARG A N 1
ATOM 649 C CA . ARG A 1 87 ? -0.080 -10.054 2.005 1.00 97.88 87 ARG A CA 1
ATOM 650 C C . ARG A 1 87 ? -0.339 -8.944 0.983 1.00 97.88 87 ARG A C 1
ATOM 652 O O . ARG A 1 87 ? -1.395 -8.309 1.059 1.00 97.88 87 ARG A O 1
ATOM 659 N N . LEU A 1 88 ? 0.549 -8.798 -0.004 1.00 98.62 88 LEU A N 1
ATOM 660 C CA . LEU A 1 88 ? 0.352 -7.915 -1.156 1.00 98.62 88 LEU A CA 1
ATOM 661 C C . LEU A 1 88 ? -0.938 -8.277 -1.916 1.00 98.62 88 LEU A C 1
ATOM 663 O O . LEU A 1 88 ? -1.263 -9.450 -2.125 1.00 98.62 88 LEU A O 1
ATOM 667 N N . LEU A 1 89 ? -1.695 -7.253 -2.297 1.00 98.56 89 LEU A N 1
ATOM 668 C CA . LEU A 1 89 ? -2.926 -7.348 -3.083 1.00 98.56 89 LEU A CA 1
ATOM 669 C C . LEU A 1 89 ? -2.742 -6.781 -4.485 1.00 98.56 89 LEU A C 1
ATOM 671 O O . LEU A 1 89 ? -3.210 -7.376 -5.449 1.00 98.56 89 LEU A O 1
ATOM 675 N N . SER A 1 90 ? -2.119 -5.610 -4.590 1.00 98.50 90 SER A N 1
ATOM 676 C CA . SER A 1 90 ? -1.930 -4.915 -5.861 1.00 98.50 90 SER A CA 1
ATOM 677 C C . SER A 1 90 ? -0.827 -3.873 -5.753 1.00 98.50 90 SER A C 1
ATOM 679 O O . SER A 1 90 ? -0.525 -3.405 -4.658 1.00 98.50 90 SER A O 1
ATOM 681 N N . THR A 1 91 ? -0.309 -3.445 -6.896 1.00 98.50 91 THR A N 1
ATOM 682 C CA . THR A 1 91 ? 0.710 -2.396 -7.003 1.00 98.50 91 THR A CA 1
ATOM 683 C C . THR A 1 91 ? 0.257 -1.284 -7.935 1.00 98.50 91 THR A C 1
ATOM 685 O O . THR A 1 91 ? -0.427 -1.535 -8.930 1.00 98.50 91 THR A O 1
ATOM 688 N N . ARG A 1 92 ? 0.686 -0.062 -7.653 1.00 97.44 92 ARG A N 1
ATOM 689 C CA . ARG A 1 92 ? 0.394 1.162 -8.398 1.00 97.44 92 ARG A CA 1
ATOM 690 C C . ARG A 1 92 ? 1.682 1.970 -8.555 1.00 97.44 92 ARG A C 1
ATOM 692 O O . ARG A 1 92 ? 2.760 1.516 -8.186 1.00 97.44 92 ARG A O 1
ATOM 699 N N . THR A 1 93 ? 1.570 3.139 -9.170 1.00 97.00 93 THR A N 1
ATOM 700 C CA . THR A 1 93 ? 2.698 4.043 -9.363 1.00 97.00 93 THR A CA 1
ATOM 701 C C . THR A 1 93 ? 2.286 5.471 -9.059 1.00 97.00 93 THR A C 1
ATOM 703 O O . THR A 1 93 ? 1.205 5.903 -9.463 1.00 97.00 93 THR A O 1
ATOM 706 N N . PHE A 1 94 ? 3.171 6.187 -8.381 1.00 95.81 94 PHE A N 1
ATOM 707 C CA . PHE A 1 94 ? 3.111 7.620 -8.178 1.00 95.81 94 PHE A CA 1
ATOM 708 C C . PHE A 1 94 ? 3.922 8.400 -9.199 1.00 95.81 94 PHE A C 1
ATOM 710 O O . PHE A 1 94 ? 3.885 9.615 -9.132 1.00 95.81 94 PHE A O 1
ATOM 717 N N . LYS A 1 95 ? 4.581 7.775 -10.189 1.00 91.81 95 LYS A N 1
ATOM 718 C CA . LYS A 1 95 ? 5.508 8.470 -11.114 1.00 91.81 95 LYS A CA 1
ATOM 719 C C . LYS A 1 95 ? 4.915 9.677 -11.854 1.00 91.81 95 LYS A C 1
ATOM 721 O O . LYS A 1 95 ? 5.675 10.500 -12.350 1.00 91.81 95 LYS A O 1
ATOM 726 N N . LYS A 1 96 ? 3.584 9.786 -11.950 1.00 93.12 96 LYS A N 1
ATOM 727 C CA . LYS A 1 96 ? 2.899 10.978 -12.486 1.00 93.12 96 LYS A CA 1
ATOM 728 C C . LYS A 1 96 ? 2.930 12.189 -11.539 1.00 93.12 96 LYS A C 1
ATOM 730 O O . LYS A 1 96 ? 2.743 13.303 -12.003 1.00 93.12 96 LYS A O 1
ATOM 735 N N . PHE A 1 97 ? 3.116 11.950 -10.247 1.00 91.38 97 PHE A N 1
ATOM 736 C CA . PHE A 1 97 ? 3.183 12.926 -9.164 1.00 91.38 97 PHE A CA 1
ATOM 737 C C . PHE A 1 97 ? 4.608 13.040 -8.597 1.00 91.38 97 PHE A C 1
ATOM 739 O O . PHE A 1 97 ? 5.175 14.123 -8.618 1.00 91.38 97 PHE A O 1
ATOM 746 N N . THR A 1 98 ? 5.210 11.925 -8.162 1.00 94.50 98 THR A N 1
ATOM 747 C CA . THR A 1 98 ? 6.593 11.861 -7.656 1.00 94.50 98 THR A CA 1
ATOM 748 C C . THR A 1 98 ? 7.264 10.518 -7.965 1.00 94.50 98 THR A C 1
ATOM 750 O O . THR A 1 98 ? 6.608 9.487 -8.162 1.00 94.50 98 THR A O 1
ATOM 753 N N . ARG A 1 99 ? 8.597 10.531 -8.027 1.00 91.75 99 ARG A N 1
ATOM 754 C CA . ARG A 1 99 ? 9.435 9.327 -8.135 1.00 91.75 99 ARG A CA 1
ATOM 755 C C . ARG A 1 99 ? 9.772 8.753 -6.763 1.00 91.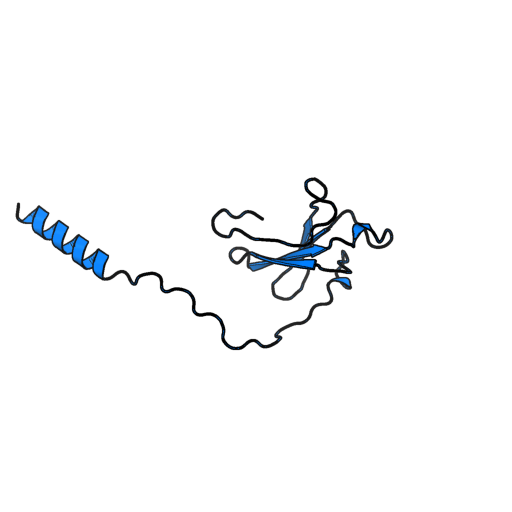75 99 ARG A C 1
ATOM 757 O O . ARG A 1 99 ? 9.709 7.538 -6.628 1.00 91.75 99 ARG A O 1
ATOM 764 N N . GLU A 1 100 ? 9.914 9.635 -5.779 1.00 94.44 100 GLU A N 1
ATOM 765 C CA . GLU A 1 100 ? 10.358 9.362 -4.411 1.00 94.44 100 GLU A CA 1
ATOM 766 C C . GLU A 1 100 ? 9.216 9.648 -3.413 1.00 94.44 100 GLU A C 1
ATOM 768 O O . GLU A 1 100 ? 9.122 10.736 -2.844 1.00 94.44 100 GLU A O 1
ATOM 773 N N . PRO A 1 101 ? 8.228 8.746 -3.274 1.00 96.31 101 PRO A N 1
ATOM 774 C CA . PRO A 1 101 ? 7.173 8.886 -2.275 1.00 96.31 101 PRO A CA 1
ATOM 775 C C . PRO A 1 101 ? 7.646 8.403 -0.894 1.00 96.31 101 PRO A C 1
ATOM 777 O O . PRO A 1 101 ? 7.663 7.202 -0.625 1.00 96.31 101 PRO A O 1
ATOM 780 N N . GLU A 1 102 ? 7.952 9.333 0.005 1.00 95.12 102 GLU A N 1
ATOM 781 C CA . GLU A 1 102 ? 8.439 9.014 1.359 1.00 95.12 102 GLU A CA 1
ATOM 782 C C . GLU A 1 102 ? 7.319 8.753 2.377 1.00 95.12 102 GLU A C 1
ATOM 784 O O . GLU A 1 102 ? 7.482 7.929 3.271 1.00 95.12 102 GLU A O 1
ATOM 789 N N . ASP A 1 103 ? 6.165 9.413 2.238 1.00 96.00 103 ASP A N 1
ATOM 790 C CA . ASP A 1 103 ? 5.038 9.281 3.170 1.00 96.00 103 ASP A CA 1
ATOM 791 C C . ASP A 1 103 ? 3.681 9.248 2.451 1.00 96.00 103 ASP A C 1
ATOM 793 O O . ASP A 1 103 ? 3.555 9.613 1.278 1.00 96.00 103 ASP A O 1
ATOM 797 N N . LEU A 1 104 ? 2.656 8.778 3.166 1.00 96.75 104 LEU A N 1
ATOM 798 C CA . LEU A 1 104 ? 1.287 8.611 2.699 1.00 96.75 104 LEU A CA 1
ATOM 799 C C . LEU A 1 104 ? 0.284 9.044 3.772 1.00 96.75 104 LEU A C 1
ATOM 801 O O . LEU A 1 104 ? 0.287 8.531 4.889 1.00 96.75 104 LEU A O 1
ATOM 805 N N . ALA A 1 105 ? -0.679 9.885 3.398 1.00 96.25 105 ALA A N 1
ATOM 806 C CA . ALA A 1 105 ? -1.790 10.267 4.264 1.00 96.25 105 ALA A CA 1
ATOM 807 C C . ALA A 1 105 ? -3.124 9.883 3.617 1.00 96.25 105 ALA A C 1
ATOM 809 O O . ALA A 1 105 ? -3.416 10.277 2.497 1.00 96.25 105 ALA A O 1
ATOM 810 N N .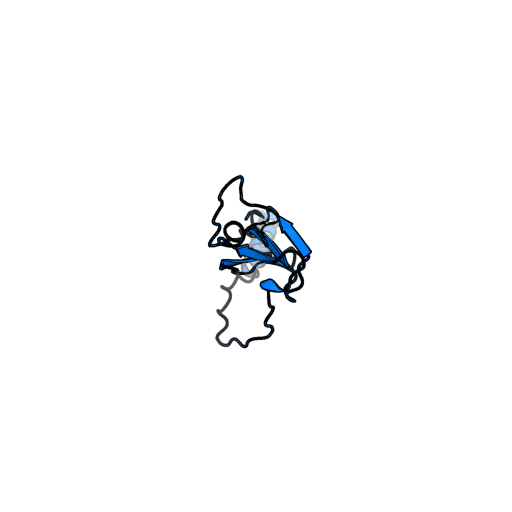 TRP A 1 106 ? -3.956 9.113 4.321 1.00 96.44 106 TRP A N 1
ATOM 811 C CA . TRP A 1 106 ? -5.276 8.731 3.822 1.00 96.44 106 TRP A CA 1
ATOM 812 C C . TRP A 1 106 ? -6.372 9.598 4.437 1.00 96.44 106 TRP A C 1
ATOM 814 O O . TRP A 1 106 ? -6.644 9.522 5.639 1.00 96.44 106 TRP A O 1
ATOM 824 N N . ASP A 1 107 ? -7.067 10.365 3.601 1.00 96.19 107 ASP A N 1
ATOM 825 C CA . ASP A 1 107 ? -8.299 11.035 3.991 1.00 96.19 107 ASP A CA 1
ATOM 826 C C . ASP A 1 107 ? -9.475 10.060 3.865 1.00 96.19 107 ASP A C 1
ATOM 828 O O . ASP A 1 107 ? -10.079 9.863 2.804 1.00 96.19 107 ASP A O 1
ATOM 832 N N . GLY A 1 108 ? -9.842 9.460 4.996 1.00 93.62 108 GLY A N 1
ATOM 833 C CA . GLY A 1 108 ? -10.961 8.528 5.067 1.00 93.62 108 GLY A CA 1
ATOM 834 C C . GLY A 1 108 ? -12.326 9.148 4.748 1.00 93.62 108 GLY A C 1
ATOM 835 O O . GLY A 1 108 ? -13.231 8.410 4.353 1.00 93.62 108 GLY A O 1
ATOM 836 N N . LYS A 1 109 ? -12.500 10.469 4.881 1.00 93.94 109 LYS A N 1
ATOM 837 C CA . LYS A 1 109 ? -13.774 11.146 4.604 1.00 93.94 109 LYS A CA 1
ATOM 838 C C . LYS A 1 109 ? -13.976 11.324 3.105 1.00 93.94 109 LYS A C 1
ATOM 840 O O . LYS A 1 109 ? -15.046 10.990 2.598 1.00 93.94 109 LYS A O 1
ATOM 845 N N . HIS A 1 110 ? -12.956 11.816 2.410 1.00 96.69 110 HIS A N 1
ATOM 846 C CA . HIS A 1 110 ? -13.026 12.061 0.968 1.00 96.69 110 HIS A CA 1
ATOM 847 C C . HIS A 1 110 ? -12.559 10.862 0.130 1.00 96.69 110 HIS A C 1
ATOM 849 O O . HIS A 1 110 ? -12.777 10.852 -1.077 1.00 96.69 110 HIS A O 1
ATOM 855 N N . GLN A 1 111 ? -12.007 9.822 0.769 1.00 94.06 111 GLN A N 1
ATOM 856 C CA . GLN A 1 111 ? -11.490 8.610 0.122 1.00 94.06 111 GLN A CA 1
ATOM 857 C C . GLN A 1 111 ? -10.365 8.927 -0.869 1.00 94.06 111 GLN A C 1
ATOM 859 O O . GLN A 1 111 ? -10.338 8.409 -1.988 1.00 94.06 111 GLN A O 1
ATOM 864 N N . VAL A 1 112 ? -9.452 9.798 -0.440 1.00 93.50 112 VAL A N 1
ATOM 865 C CA . VAL A 1 112 ? -8.295 10.230 -1.224 1.00 93.50 112 VAL A CA 1
ATOM 866 C C . VAL A 1 112 ? -7.004 9.932 -0.473 1.00 93.50 112 VAL A C 1
ATOM 868 O O .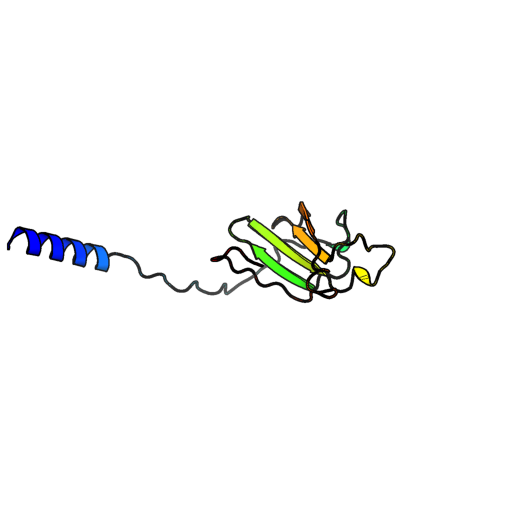 VAL A 1 112 ? -6.957 9.993 0.758 1.00 93.50 112 VAL A O 1
ATOM 871 N N . LEU A 1 113 ? -5.996 9.554 -1.255 1.00 91.56 113 LEU A N 1
ATOM 872 C CA . LEU A 1 113 ? -4.608 9.360 -0.851 1.00 91.56 113 LEU A CA 1
ATOM 873 C C . LEU A 1 113 ? -3.800 10.572 -1.305 1.00 91.56 113 LEU A C 1
ATOM 875 O O . LEU A 1 113 ? -4.094 11.031 -2.436 1.00 91.56 113 LEU A O 1
#